Protein AF-A0AAW3D7A4-F1 (afdb_monomer_lite)

Foldseek 3Di:
DPDDPLVLLVVQLVQLVVLVVVPCQQVAALVRLLVCLVVVNCLVVSDPRGDDDSSLVVGDPVSSVVVSVQLNVVSVVCVVVVVVCVVVVVPPGRRNSVVSSVSSVVVSVVVVD

Secondary structure (DSSP, 8-state):
-----HHHHHHHHHHHHHHHHTTGGGSB-HHHHHHHHHTT-THHHHHHHS-S--HHHHS-HHHHHHHHHHHHHHHHHHHHTTHHHHHTT-TT--BHHHHHHHHHHHHHHHTT-

Organism: Francisella tularensis (NCBI:txid263)

Structure (mmCIF, N/CA/C/O backbone):
data_AF-A0AAW3D7A4-F1
#
_entry.id   AF-A0AAW3D7A4-F1
#
loop_
_atom_site.group_PDB
_atom_site.id
_atom_site.type_symbol
_atom_site.label_atom_id
_atom_site.label_alt_id
_atom_site.label_comp_id
_atom_site.label_asym_id
_atom_site.label_entity_id
_atom_site.label_seq_id
_atom_site.pdbx_PDB_ins_code
_atom_site.Cartn_x
_atom_site.Cartn_y
_atom_site.Cartn_z
_atom_site.occupancy
_atom_site.B_iso_or_equiv
_atom_site.auth_seq_id
_atom_site.auth_comp_id
_atom_site.auth_asym_id
_atom_site.auth_atom_id
_atom_site.pdbx_PDB_model_num
ATOM 1 N N . MET A 1 1 ? -10.757 -0.155 21.313 1.00 41.66 1 MET A N 1
ATOM 2 C CA . MET A 1 1 ? -10.374 0.041 19.899 1.00 41.66 1 MET A CA 1
ATOM 3 C C . MET A 1 1 ? -11.349 -0.766 19.060 1.00 41.66 1 MET A C 1
ATOM 5 O O . MET A 1 1 ? -11.632 -1.892 19.450 1.00 41.66 1 MET A O 1
ATOM 9 N N . LYS A 1 2 ? -11.950 -0.194 18.008 1.00 45.38 2 LYS A N 1
ATOM 10 C CA . LYS A 1 2 ? -12.734 -0.998 17.058 1.00 45.38 2 LYS A CA 1
ATOM 11 C C . LYS A 1 2 ? -11.746 -1.908 16.327 1.00 45.38 2 LYS A C 1
ATOM 13 O O . LYS A 1 2 ? -10.797 -1.401 15.741 1.00 45.38 2 LYS A O 1
ATOM 18 N N . ASN A 1 3 ? -11.950 -3.219 16.410 1.00 53.84 3 ASN A N 1
ATOM 19 C CA . ASN A 1 3 ? -11.191 -4.178 15.619 1.00 53.84 3 ASN A CA 1
ATOM 20 C C . ASN A 1 3 ? -11.638 -4.017 14.176 1.00 53.84 3 ASN A C 1
ATOM 22 O O . ASN A 1 3 ? -12.762 -4.388 13.840 1.00 53.84 3 ASN A O 1
ATOM 26 N N . ILE A 1 4 ? -10.777 -3.453 13.340 1.00 60.69 4 ILE A N 1
ATOM 27 C CA . ILE A 1 4 ? -10.986 -3.565 11.906 1.00 60.69 4 ILE A CA 1
ATOM 28 C C . ILE A 1 4 ? -10.844 -5.038 11.564 1.00 60.69 4 ILE A C 1
ATOM 30 O O . ILE A 1 4 ? -9.921 -5.694 12.062 1.00 60.69 4 ILE A O 1
ATOM 34 N N . PRO A 1 5 ? -11.758 -5.596 10.764 1.00 67.19 5 PRO A N 1
ATOM 35 C CA . PRO A 1 5 ? -11.633 -6.976 10.366 1.00 67.19 5 PRO A CA 1
ATOM 36 C C . PRO A 1 5 ? -10.313 -7.144 9.607 1.00 67.19 5 PRO A C 1
ATOM 38 O O . PRO A 1 5 ? -10.169 -6.672 8.481 1.00 67.19 5 PRO A O 1
ATOM 41 N N . ILE A 1 6 ? -9.348 -7.848 10.208 1.00 75.31 6 ILE A N 1
ATOM 42 C CA . ILE A 1 6 ? -8.098 -8.292 9.560 1.00 75.31 6 ILE A CA 1
ATOM 43 C C . ILE A 1 6 ? -8.401 -8.974 8.214 1.00 75.31 6 ILE A C 1
ATOM 45 O O . ILE A 1 6 ? -7.581 -8.962 7.297 1.00 75.31 6 ILE A O 1
ATOM 49 N N . SER A 1 7 ? -9.618 -9.501 8.053 1.00 77.44 7 SER A N 1
ATOM 50 C CA . SER A 1 7 ? -10.149 -9.991 6.788 1.00 77.44 7 SER A CA 1
ATOM 51 C C . SER A 1 7 ? -10.080 -8.971 5.647 1.00 77.44 7 SER A C 1
ATOM 53 O O . SER A 1 7 ? -9.748 -9.377 4.542 1.00 77.44 7 SER A O 1
ATOM 55 N N . TYR A 1 8 ? -10.326 -7.673 5.864 1.00 79.69 8 TYR A N 1
ATOM 56 C CA . TYR A 1 8 ? -10.221 -6.667 4.796 1.00 79.69 8 TYR A CA 1
ATOM 57 C C . TYR A 1 8 ? -8.776 -6.448 4.353 1.00 79.69 8 TYR A C 1
ATOM 59 O O . TYR A 1 8 ? -8.507 -6.440 3.156 1.00 79.69 8 TYR A O 1
ATOM 67 N N . LEU A 1 9 ? -7.838 -6.356 5.301 1.00 84.06 9 LEU A N 1
ATOM 68 C CA . LEU A 1 9 ? -6.406 -6.266 4.998 1.00 84.06 9 LEU A CA 1
ATOM 69 C C . LEU A 1 9 ? -5.910 -7.524 4.275 1.00 84.06 9 LEU A C 1
ATOM 71 O O . LEU A 1 9 ? -5.153 -7.431 3.317 1.00 84.06 9 LEU A O 1
ATOM 75 N N . THR A 1 10 ? -6.385 -8.695 4.699 1.00 84.75 10 THR A N 1
ATOM 76 C CA . THR A 1 10 ? -6.048 -9.991 4.091 1.00 84.75 10 THR A CA 1
ATOM 77 C C . THR A 1 10 ? -6.608 -10.121 2.674 1.00 84.75 10 THR A C 1
ATOM 79 O O . THR A 1 10 ? -5.967 -10.668 1.780 1.00 84.75 10 THR A O 1
ATOM 82 N N . LEU A 1 11 ? -7.822 -9.625 2.439 1.00 83.69 11 LEU A N 1
ATOM 83 C CA . LEU A 1 11 ? -8.412 -9.617 1.105 1.00 83.69 11 LEU A CA 1
ATOM 84 C C . LEU A 1 11 ? -7.708 -8.609 0.190 1.00 83.69 11 LEU A C 1
ATOM 86 O O . LEU A 1 11 ? -7.442 -8.947 -0.962 1.00 83.69 11 LEU A O 1
ATOM 90 N N . LEU A 1 12 ? -7.362 -7.425 0.706 1.00 85.50 12 LEU A N 1
ATOM 91 C CA . LEU A 1 12 ? -6.604 -6.409 -0.023 1.00 85.50 12 LEU A CA 1
ATOM 92 C C . LEU A 1 12 ? -5.193 -6.907 -0.375 1.00 85.50 12 LEU A C 1
ATOM 94 O O . LEU A 1 12 ? -4.755 -6.745 -1.511 1.00 85.50 12 LEU A O 1
ATOM 98 N N . SER A 1 13 ? -4.500 -7.577 0.554 1.00 89.06 13 SER A N 1
ATOM 99 C CA . SER A 1 13 ? -3.185 -8.172 0.284 1.00 89.06 13 SER A CA 1
ATOM 100 C C . SER A 1 13 ? -3.271 -9.258 -0.786 1.00 89.06 13 SER A C 1
ATOM 102 O O . SER A 1 13 ? -2.468 -9.267 -1.717 1.00 89.06 13 SER A O 1
ATOM 104 N N . ARG A 1 14 ? -4.289 -10.129 -0.719 1.00 86.12 14 ARG A N 1
ATOM 105 C CA . ARG A 1 14 ? -4.545 -11.145 -1.749 1.00 86.12 14 ARG A CA 1
ATOM 106 C C . ARG A 1 14 ? -4.799 -10.512 -3.116 1.00 86.12 14 ARG A C 1
ATOM 108 O O . ARG A 1 14 ? -4.294 -11.016 -4.111 1.00 86.12 14 ARG A O 1
ATOM 115 N N . GLN A 1 15 ? -5.571 -9.431 -3.156 1.00 85.62 15 GLN A N 1
ATOM 116 C CA . GLN A 1 15 ? -5.855 -8.672 -4.369 1.00 85.62 15 GLN A CA 1
ATOM 117 C C . GLN A 1 15 ? -4.562 -8.127 -4.986 1.00 85.62 15 GLN A C 1
ATOM 119 O O . GLN A 1 15 ? -4.234 -8.472 -6.119 1.00 85.62 15 GLN A O 1
ATOM 124 N N . ILE A 1 16 ? -3.781 -7.359 -4.230 1.00 88.25 16 ILE A N 1
ATOM 125 C CA . ILE A 1 16 ? -2.522 -6.785 -4.726 1.00 88.25 16 ILE A CA 1
ATOM 126 C C . ILE A 1 16 ? -1.556 -7.887 -5.177 1.00 88.25 16 ILE A C 1
ATOM 128 O O . ILE A 1 16 ? -0.942 -7.778 -6.236 1.00 88.25 16 ILE A O 1
ATOM 132 N N . ASN A 1 17 ? -1.459 -8.979 -4.417 1.00 88.00 17 ASN A N 1
ATOM 133 C CA . ASN A 1 17 ? -0.617 -10.114 -4.777 1.00 88.00 17 ASN A CA 1
ATOM 134 C C . ASN A 1 17 ? -1.082 -10.819 -6.066 1.00 88.00 17 ASN A C 1
ATOM 136 O O . ASN A 1 17 ? -0.241 -11.279 -6.839 1.00 88.00 17 ASN A O 1
ATOM 140 N N . SER A 1 18 ? -2.395 -10.888 -6.318 1.00 86.88 18 SER A N 1
ATOM 141 C CA . SER A 1 18 ? -2.937 -11.388 -7.590 1.00 86.88 18 SER A CA 1
ATOM 142 C C . SER A 1 18 ? -2.480 -10.508 -8.744 1.00 86.88 18 SER A C 1
ATOM 144 O O . SER A 1 18 ? -1.864 -11.020 -9.665 1.00 86.88 18 SER A O 1
ATOM 146 N N . ALA A 1 19 ? -2.658 -9.188 -8.651 1.00 85.69 19 ALA A N 1
ATOM 147 C CA . ALA A 1 19 ? -2.250 -8.279 -9.722 1.00 85.69 19 ALA A CA 1
ATOM 148 C C . ALA A 1 19 ?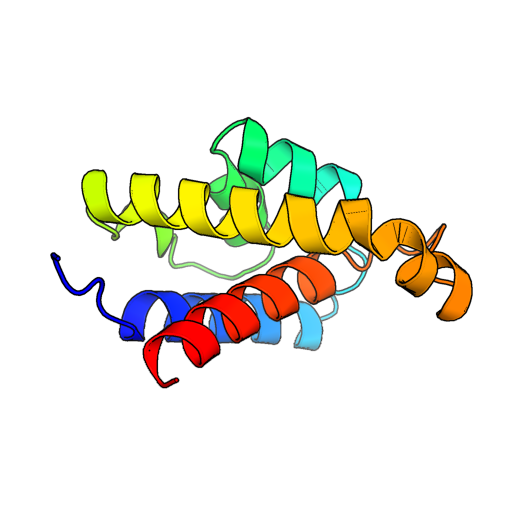 -0.740 -8.333 -10.008 1.00 85.69 19 ALA A C 1
ATOM 150 O O . ALA A 1 19 ? -0.323 -8.358 -11.163 1.00 85.69 19 ALA A O 1
ATOM 151 N N . ILE A 1 20 ? 0.094 -8.433 -8.968 1.00 87.06 20 ILE A N 1
ATOM 152 C CA . ILE A 1 20 ? 1.537 -8.669 -9.138 1.00 87.06 20 ILE A CA 1
ATOM 153 C C . ILE A 1 20 ? 1.784 -9.969 -9.920 1.00 87.06 20 ILE A C 1
ATOM 155 O O . ILE A 1 20 ? 2.582 -9.973 -10.856 1.00 87.06 20 ILE A O 1
ATOM 159 N N . SER A 1 21 ? 1.093 -11.053 -9.554 1.00 86.31 21 SER A N 1
ATOM 160 C CA . SER A 1 21 ? 1.216 -12.365 -10.210 1.00 86.31 21 SER A CA 1
ATOM 161 C C . SER A 1 21 ? 0.710 -12.352 -11.658 1.00 86.31 21 SER A C 1
ATOM 163 O O . SER A 1 21 ? 1.257 -13.063 -12.497 1.00 86.31 21 SER A O 1
ATOM 165 N N . ASP A 1 22 ? -0.279 -11.508 -11.953 1.00 87.31 22 ASP A N 1
ATOM 166 C CA . ASP A 1 22 ? -0.871 -11.316 -13.280 1.00 87.31 22 ASP A CA 1
ATOM 167 C C . ASP A 1 22 ? -0.019 -10.400 -14.189 1.00 87.31 22 ASP A C 1
ATOM 169 O O . ASP A 1 22 ? -0.352 -10.195 -15.356 1.00 87.31 22 ASP A O 1
ATOM 173 N N . GLY A 1 23 ? 1.116 -9.888 -13.691 1.00 85.06 23 GLY A N 1
ATOM 174 C CA . GLY A 1 23 ? 2.104 -9.137 -14.474 1.00 85.06 23 GLY A CA 1
ATOM 175 C C . GLY A 1 23 ? 2.096 -7.622 -14.260 1.00 85.06 23 GLY A C 1
ATOM 176 O O . GLY A 1 23 ? 2.905 -6.924 -14.866 1.00 85.06 23 GLY A O 1
ATOM 177 N N . TYR A 1 24 ? 1.262 -7.102 -13.357 1.00 86.56 24 TYR A N 1
ATOM 178 C CA . TYR A 1 24 ? 1.171 -5.667 -13.049 1.00 86.56 24 TYR A CA 1
ATOM 179 C C . TYR A 1 24 ? 2.237 -5.176 -12.059 1.00 86.56 24 TYR A C 1
ATOM 181 O O . TYR A 1 24 ? 2.165 -4.060 -11.543 1.00 86.56 24 TYR A O 1
ATOM 189 N N . ILE A 1 25 ? 3.250 -6.003 -11.775 1.00 85.00 25 ILE A N 1
ATOM 190 C CA . ILE A 1 25 ? 4.328 -5.678 -10.835 1.00 85.00 25 ILE A CA 1
ATOM 191 C C . ILE A 1 25 ? 5.059 -4.381 -11.192 1.00 85.00 25 ILE A C 1
ATOM 193 O O . ILE A 1 25 ? 5.537 -3.725 -10.278 1.00 85.00 25 ILE A O 1
ATOM 197 N N . GLU A 1 26 ? 5.099 -4.001 -12.474 1.00 86.75 26 GLU A N 1
ATOM 198 C CA . GLU A 1 26 ? 5.722 -2.774 -12.986 1.00 86.75 26 GLU A CA 1
ATOM 199 C C . GLU A 1 26 ? 4.711 -1.650 -13.320 1.00 86.75 26 GLU A C 1
ATOM 201 O O . GLU A 1 26 ? 5.047 -0.709 -14.043 1.00 86.75 26 GLU A O 1
ATOM 206 N N . SER A 1 27 ? 3.465 -1.711 -12.832 1.00 87.12 27 SER A N 1
ATOM 207 C CA . SER A 1 27 ? 2.434 -0.708 -13.171 1.00 87.12 27 SER A CA 1
ATOM 208 C C . SER A 1 27 ? 2.591 0.624 -12.425 1.00 87.12 27 SER A C 1
ATOM 210 O O . SER A 1 27 ? 2.252 1.668 -12.982 1.00 87.12 27 SER A O 1
ATOM 212 N N . TYR A 1 28 ? 3.132 0.623 -11.200 1.00 87.56 28 TYR A N 1
ATOM 213 C CA . TYR A 1 28 ? 3.148 1.800 -10.316 1.00 87.56 28 TYR A CA 1
ATOM 214 C C . TYR A 1 28 ? 4.517 2.033 -9.687 1.00 87.56 28 TYR A C 1
ATOM 216 O O . TYR A 1 28 ? 5.116 1.104 -9.159 1.00 87.56 28 TYR A O 1
ATOM 224 N N . SER A 1 29 ? 5.015 3.268 -9.672 1.00 87.69 29 SER A N 1
ATOM 225 C CA . SER A 1 29 ? 6.214 3.609 -8.899 1.00 87.69 29 SER A CA 1
ATOM 226 C C . SER A 1 29 ? 5.925 3.639 -7.396 1.00 87.69 29 SER A C 1
ATOM 228 O O . SER A 1 29 ? 4.786 3.520 -6.944 1.00 87.69 29 SER A O 1
ATOM 230 N N . PHE A 1 30 ? 6.969 3.803 -6.587 1.00 86.06 30 PHE A N 1
ATOM 231 C CA . PHE A 1 30 ? 6.786 4.010 -5.154 1.00 86.06 30 PHE A CA 1
ATOM 232 C C . PHE A 1 30 ? 6.147 5.376 -4.873 1.00 86.06 30 PHE A C 1
ATOM 234 O O . PHE A 1 30 ? 5.282 5.461 -4.003 1.00 86.06 30 PHE A O 1
ATOM 241 N N . GLU A 1 31 ? 6.510 6.428 -5.624 1.00 87.12 31 GLU A N 1
ATOM 242 C CA . GLU A 1 31 ? 5.843 7.733 -5.521 1.00 87.12 31 GLU A CA 1
ATOM 243 C C . GLU A 1 31 ? 4.354 7.644 -5.845 1.00 87.12 31 GLU A C 1
ATOM 245 O O . GLU A 1 31 ? 3.564 8.299 -5.170 1.00 87.12 31 GLU A O 1
ATOM 250 N N . ASP A 1 32 ? 3.952 6.824 -6.821 1.00 88.81 32 ASP A N 1
ATOM 251 C CA . ASP A 1 32 ? 2.533 6.616 -7.125 1.00 88.81 32 ASP A CA 1
ATOM 252 C C . ASP A 1 32 ? 1.776 6.083 -5.898 1.00 88.81 32 ASP A C 1
ATOM 254 O O . ASP A 1 32 ? 0.698 6.583 -5.571 1.00 88.81 32 ASP A O 1
ATOM 258 N N . ILE A 1 33 ? 2.367 5.129 -5.166 1.00 89.44 33 ILE A N 1
ATOM 259 C CA . ILE A 1 33 ? 1.786 4.595 -3.925 1.00 89.44 33 ILE A CA 1
ATOM 260 C C . ILE A 1 33 ? 1.728 5.659 -2.830 1.00 89.44 33 ILE A C 1
ATOM 262 O O . ILE A 1 33 ? 0.682 5.817 -2.201 1.00 89.44 33 ILE A O 1
ATOM 266 N N . TYR A 1 34 ? 2.814 6.404 -2.602 1.00 88.19 34 TYR A N 1
ATOM 267 C CA . TYR A 1 34 ? 2.837 7.460 -1.582 1.00 88.19 34 TYR A CA 1
ATOM 268 C C . TYR A 1 34 ? 1.799 8.536 -1.860 1.00 88.19 34 TYR A C 1
ATOM 270 O O . TYR A 1 34 ? 0.975 8.840 -0.999 1.00 88.19 34 TYR A O 1
ATOM 278 N N . ASN A 1 35 ? 1.764 9.029 -3.096 1.00 90.25 35 ASN A N 1
ATOM 279 C CA . ASN A 1 35 ? 0.775 10.001 -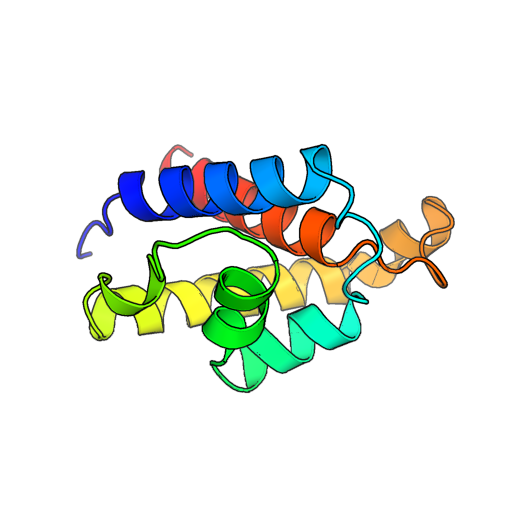3.531 1.00 90.25 35 ASN A CA 1
ATOM 280 C C . ASN A 1 35 ? -0.645 9.456 -3.370 1.00 90.25 35 ASN A C 1
ATOM 282 O O . ASN A 1 35 ? -1.555 10.218 -3.037 1.00 90.25 35 ASN A O 1
ATOM 286 N N . ALA A 1 36 ? -0.863 8.161 -3.599 1.00 90.50 36 ALA A N 1
ATOM 287 C CA . ALA A 1 36 ? -2.185 7.580 -3.450 1.00 90.50 36 ALA A CA 1
ATOM 288 C C . ALA A 1 36 ? -2.644 7.438 -1.998 1.00 90.50 36 ALA A C 1
ATOM 290 O O . ALA A 1 36 ? -3.827 7.635 -1.704 1.00 90.50 36 ALA A O 1
ATOM 291 N N . ILE A 1 37 ? -1.716 7.149 -1.086 1.00 91.31 37 ILE A N 1
ATOM 292 C CA . ILE A 1 37 ? -1.969 7.143 0.357 1.00 91.31 37 ILE A CA 1
ATOM 293 C C . ILE A 1 37 ? -2.284 8.567 0.834 1.00 91.31 37 ILE A C 1
ATOM 295 O O . ILE A 1 37 ? -3.339 8.786 1.432 1.00 91.31 37 ILE A O 1
ATOM 299 N N . ASP A 1 38 ? -1.432 9.540 0.502 1.00 90.12 38 ASP A N 1
ATOM 300 C CA . ASP A 1 38 ? -1.565 10.933 0.951 1.00 90.12 38 ASP A CA 1
ATOM 301 C C . ASP A 1 38 ? -2.863 11.581 0.455 1.00 90.12 38 ASP A C 1
ATOM 303 O O . ASP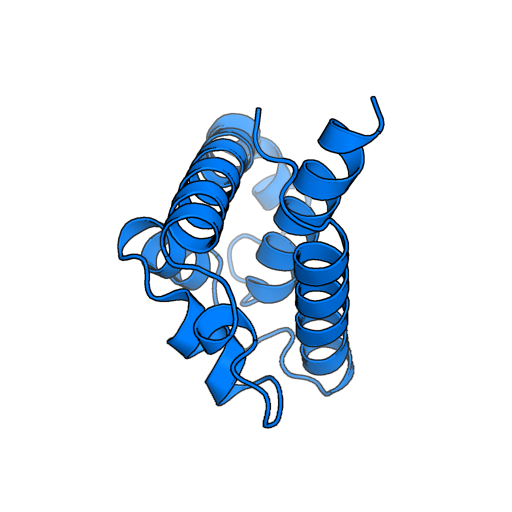 A 1 38 ? -3.561 12.274 1.199 1.00 90.12 38 ASP A O 1
ATOM 307 N N . ASN A 1 39 ? -3.236 11.305 -0.798 1.00 91.88 39 ASN A N 1
ATOM 308 C CA . ASN A 1 39 ? -4.459 11.828 -1.405 1.00 91.88 39 ASN A CA 1
ATOM 309 C C . ASN A 1 39 ? -5.701 10.966 -1.134 1.00 91.88 39 ASN A C 1
ATOM 311 O O . ASN A 1 39 ? -6.760 11.236 -1.705 1.00 91.88 39 ASN A O 1
ATOM 315 N N . LYS A 1 40 ? -5.584 9.924 -0.303 1.00 90.12 40 LYS A N 1
ATOM 316 C CA . LYS A 1 40 ? -6.664 8.983 0.024 1.00 90.12 40 LYS A CA 1
ATOM 317 C C . LYS A 1 40 ? -7.371 8.403 -1.207 1.00 90.12 40 LYS A C 1
ATOM 319 O O . LYS A 1 40 ? -8.599 8.321 -1.249 1.00 90.12 40 LYS A O 1
ATOM 324 N N . ASN A 1 41 ? -6.602 8.024 -2.227 1.00 87.88 41 ASN A N 1
ATOM 325 C CA . ASN A 1 41 ? -7.122 7.600 -3.528 1.00 87.88 41 ASN A CA 1
ATOM 326 C C . ASN A 1 41 ? -6.615 6.221 -3.993 1.00 87.88 41 ASN A C 1
ATOM 328 O O . ASN A 1 41 ? -6.684 5.927 -5.187 1.00 87.88 41 ASN A O 1
ATOM 332 N N . LEU A 1 42 ? -6.179 5.358 -3.064 1.00 86.00 42 LEU A N 1
ATOM 333 C CA . LEU A 1 42 ? -5.709 3.990 -3.345 1.00 86.00 42 LEU A CA 1
ATOM 334 C C . LEU A 1 42 ? -6.687 3.162 -4.177 1.00 86.00 42 LEU A C 1
ATOM 336 O O . LEU A 1 42 ? -6.263 2.255 -4.883 1.00 86.00 42 LEU A O 1
ATOM 340 N N . GLU A 1 43 ? -7.978 3.490 -4.143 1.00 81.25 43 GLU A N 1
ATOM 341 C CA . GLU A 1 43 ? -8.975 2.882 -5.021 1.00 81.25 43 GLU A CA 1
ATOM 342 C C . GLU A 1 43 ? -8.551 2.933 -6.489 1.00 81.25 43 GLU A C 1
ATOM 344 O O . GLU A 1 43 ? -8.631 1.912 -7.148 1.00 81.25 43 GLU A O 1
ATOM 349 N N . LYS A 1 44 ? -7.957 4.033 -6.971 1.00 78.56 44 LYS A N 1
ATOM 350 C CA . LYS A 1 44 ? -7.464 4.141 -8.356 1.00 78.56 44 LYS A CA 1
ATOM 351 C C . LYS A 1 44 ? -6.369 3.132 -8.703 1.00 78.56 44 LYS A C 1
ATOM 353 O O . LYS A 1 44 ? -6.216 2.790 -9.870 1.00 78.56 44 LYS A O 1
ATOM 358 N N . ILE A 1 45 ? -5.594 2.707 -7.710 1.00 81.62 45 ILE A N 1
ATOM 359 C CA . ILE A 1 45 ? -4.523 1.719 -7.865 1.00 81.62 45 ILE A CA 1
ATOM 360 C C . ILE A 1 45 ? -5.111 0.311 -7.816 1.00 81.62 45 ILE A C 1
ATOM 362 O O . ILE A 1 45 ? -4.774 -0.546 -8.626 1.00 81.62 45 ILE A O 1
ATOM 366 N N . VAL A 1 46 ? -6.034 0.085 -6.880 1.00 74.69 46 VAL A N 1
ATOM 367 C CA . VAL A 1 46 ? -6.633 -1.229 -6.647 1.00 74.69 46 VAL A CA 1
ATOM 368 C C . VAL A 1 46 ? -7.668 -1.579 -7.724 1.00 74.69 46 VAL A C 1
ATOM 370 O O . VAL A 1 46 ? -7.751 -2.730 -8.108 1.00 74.69 46 VAL A O 1
ATOM 373 N N . THR A 1 47 ? -8.437 -0.636 -8.270 1.00 69.81 47 THR A N 1
ATOM 374 C CA . THR A 1 47 ? -9.495 -0.956 -9.249 1.00 69.81 47 THR A CA 1
ATOM 375 C C . THR A 1 47 ? -9.007 -1.074 -10.687 1.00 69.81 47 THR A C 1
ATOM 377 O O . THR A 1 47 ? -9.646 -1.765 -11.473 1.00 69.81 47 THR A O 1
ATOM 380 N N . ASN A 1 48 ? -7.924 -0.385 -11.059 1.00 62.59 48 ASN A N 1
ATOM 381 C CA . ASN A 1 48 ? -7.461 -0.364 -12.452 1.00 62.59 48 ASN A CA 1
ATOM 382 C C . ASN A 1 48 ? -6.697 -1.637 -12.845 1.00 62.59 48 ASN A C 1
ATOM 384 O O . ASN A 1 48 ? -6.795 -2.066 -13.989 1.00 62.59 48 ASN A O 1
ATOM 388 N N . GLU A 1 49 ? -6.004 -2.268 -11.894 1.00 57.94 49 GLU A N 1
ATOM 389 C CA . GLU A 1 49 ? -5.120 -3.411 -12.170 1.00 57.94 49 GLU A CA 1
ATOM 390 C C . GLU A 1 49 ? -5.519 -4.683 -11.397 1.00 57.94 49 GLU A C 1
ATOM 392 O O . GLU A 1 49 ? -4.955 -5.751 -11.622 1.00 57.94 49 GLU A O 1
ATOM 397 N N . VAL A 1 50 ? -6.487 -4.595 -10.473 1.00 57.25 50 VAL A N 1
ATOM 398 C CA . VAL A 1 50 ? -6.922 -5.708 -9.621 1.00 57.25 50 VAL A CA 1
ATOM 399 C C . VAL A 1 50 ? -8.426 -5.927 -9.792 1.00 57.25 50 VAL A C 1
ATOM 401 O O . VAL A 1 50 ? -9.247 -5.165 -9.292 1.00 57.25 50 VAL A O 1
ATOM 404 N N . ALA A 1 51 ? -8.797 -6.952 -10.554 1.00 47.56 51 ALA A N 1
ATOM 405 C CA . ALA A 1 51 ? -10.152 -7.159 -11.063 1.00 47.56 51 ALA A CA 1
ATOM 406 C C . ALA A 1 51 ? -11.313 -7.018 -10.035 1.00 47.56 51 ALA A C 1
ATOM 408 O O . ALA A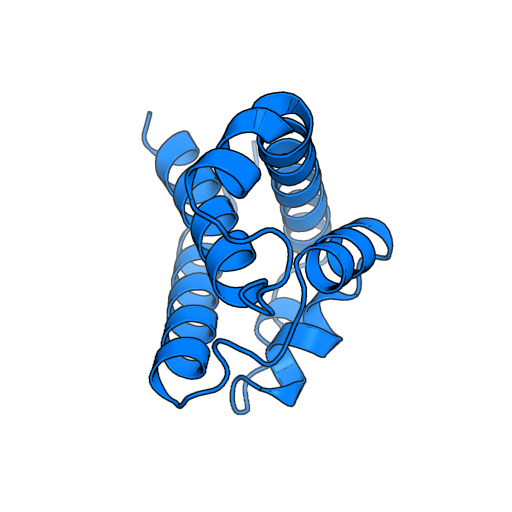 1 51 ? -11.313 -7.607 -8.950 1.00 47.56 51 ALA A O 1
ATOM 409 N N . ASP A 1 52 ? -12.338 -6.275 -10.477 1.00 47.91 52 ASP A N 1
ATOM 410 C CA . ASP A 1 52 ? -13.796 -6.345 -10.239 1.00 47.91 52 ASP A CA 1
ATOM 411 C C . ASP A 1 52 ? -14.424 -6.249 -8.840 1.00 47.91 52 ASP A C 1
ATOM 413 O O . ASP A 1 52 ? -15.647 -6.140 -8.738 1.00 47.91 52 ASP A O 1
ATOM 417 N N . PHE A 1 53 ? -13.660 -6.180 -7.756 1.00 51.50 53 PHE A N 1
ATOM 418 C CA . PHE A 1 53 ? -14.225 -5.791 -6.461 1.00 51.50 53 PHE A CA 1
ATOM 419 C C . PHE A 1 53 ? -13.413 -4.654 -5.873 1.00 51.50 53 PHE A C 1
ATOM 421 O O . PHE A 1 53 ? -12.332 -4.875 -5.325 1.00 51.50 53 PHE A O 1
ATOM 428 N N . GLY A 1 54 ? -13.968 -3.441 -5.946 1.00 61.91 54 GLY A N 1
ATOM 429 C CA . GLY A 1 54 ? -13.494 -2.280 -5.202 1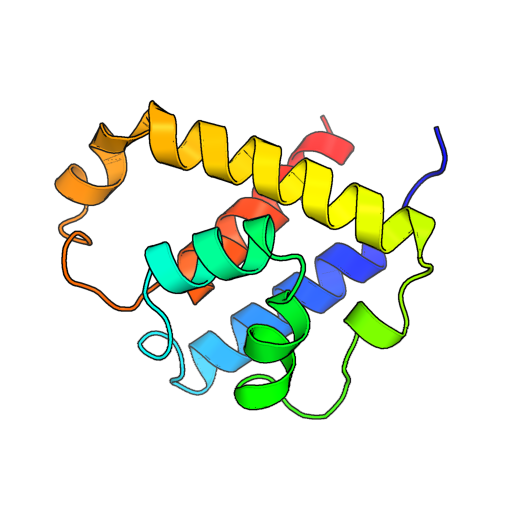.00 61.91 54 GLY A CA 1
ATOM 430 C C . GLY A 1 54 ? -13.654 -2.538 -3.711 1.00 61.91 54 GLY A C 1
ATOM 431 O O . GLY A 1 54 ? -14.569 -2.015 -3.085 1.00 61.91 54 GLY A O 1
ATOM 432 N N . ILE A 1 55 ? -12.800 -3.379 -3.130 1.00 70.75 55 ILE A N 1
ATOM 433 C CA . ILE A 1 55 ? -12.926 -3.788 -1.734 1.00 70.75 55 ILE A CA 1
ATOM 434 C C . ILE A 1 55 ? -12.899 -2.568 -0.820 1.00 70.75 55 ILE A C 1
ATOM 436 O O . ILE A 1 55 ? -13.642 -2.516 0.152 1.00 70.75 55 ILE A O 1
ATOM 440 N N . LEU A 1 56 ? -12.145 -1.534 -1.205 1.00 72.69 56 LEU A N 1
ATOM 441 C CA . LEU A 1 56 ? -12.099 -0.258 -0.504 1.00 72.69 56 LEU A CA 1
ATOM 442 C C . LEU A 1 56 ? -13.467 0.438 -0.451 1.00 72.69 56 LEU A C 1
ATOM 444 O O . LEU A 1 56 ? -13.795 1.023 0.574 1.00 72.69 56 LEU A O 1
ATOM 448 N N . SER A 1 57 ? -14.296 0.304 -1.492 1.00 73.00 57 SER A N 1
ATOM 449 C CA . SER A 1 57 ? -15.673 0.823 -1.508 1.00 73.00 57 SER A CA 1
ATOM 450 C C . SER A 1 57 ? -16.621 0.064 -0.565 1.00 73.00 57 SER A C 1
ATOM 452 O O . SER A 1 57 ? -17.666 0.590 -0.185 1.00 73.00 57 SER A O 1
ATOM 454 N N . THR A 1 58 ? -16.258 -1.160 -0.157 1.00 76.12 58 THR A N 1
ATOM 455 C CA . THR A 1 58 ? -17.048 -1.995 0.770 1.00 76.12 58 THR A CA 1
ATOM 456 C C . THR A 1 58 ? -16.665 -1.810 2.241 1.00 76.12 58 THR A C 1
ATOM 458 O O . THR A 1 58 ? -17.395 -2.257 3.125 1.00 76.12 58 THR A O 1
ATOM 461 N N . ILE A 1 59 ? -15.539 -1.144 2.511 1.00 79.75 59 ILE A N 1
ATOM 462 C CA . ILE A 1 59 ? -15.045 -0.864 3.863 1.00 79.75 59 ILE A CA 1
ATOM 463 C C . ILE A 1 59 ? -15.813 0.330 4.447 1.00 79.75 59 ILE A C 1
ATOM 465 O O . ILE A 1 59 ? -16.095 1.306 3.746 1.00 79.75 59 ILE A O 1
ATOM 469 N N . GLN A 1 60 ? -16.155 0.290 5.740 1.00 83.00 60 GLN A N 1
ATOM 470 C CA . GLN A 1 60 ? -16.824 1.429 6.375 1.00 83.00 60 GLN A CA 1
ATOM 471 C C . GLN A 1 60 ? -15.896 2.649 6.412 1.00 83.00 60 GLN A C 1
ATOM 473 O O . GLN A 1 60 ? -14.679 2.532 6.527 1.00 83.00 60 GLN A O 1
ATOM 478 N N . LYS A 1 61 ? -16.466 3.856 6.339 1.00 84.00 61 LYS A N 1
ATOM 479 C CA . LYS A 1 61 ? -15.686 5.098 6.213 1.00 84.00 61 LYS A CA 1
ATOM 480 C C . LYS A 1 61 ? -14.639 5.284 7.322 1.00 84.00 61 LYS A C 1
ATOM 482 O O . LYS A 1 61 ? -13.543 5.756 7.040 1.00 84.00 61 LYS A O 1
ATOM 487 N N . ASP A 1 62 ? -14.973 4.956 8.567 1.00 83.94 62 ASP A N 1
ATOM 488 C CA . ASP A 1 62 ? -14.052 5.046 9.707 1.00 83.94 62 ASP A CA 1
ATOM 489 C C . ASP A 1 62 ? -12.934 3.995 9.646 1.00 83.94 62 ASP A C 1
ATOM 491 O O . ASP A 1 62 ? -11.793 4.292 9.993 1.00 83.94 62 ASP A O 1
ATOM 495 N N . GLU A 1 63 ? -13.237 2.797 9.150 1.00 83.38 63 GLU A N 1
ATOM 496 C CA . GLU A 1 63 ? -12.259 1.725 8.929 1.00 83.38 63 GLU A CA 1
ATOM 497 C C . GLU A 1 63 ? -11.297 2.064 7.778 1.00 83.38 63 GLU A C 1
ATOM 499 O O . GLU A 1 63 ? -10.091 1.835 7.881 1.00 83.38 63 GLU A O 1
ATOM 504 N N . LEU A 1 64 ? -11.811 2.667 6.702 1.00 85.62 64 LEU A N 1
ATOM 505 C CA . LEU A 1 64 ? -11.013 3.129 5.567 1.00 85.62 64 LEU A CA 1
ATOM 506 C C . LEU A 1 64 ? -10.096 4.293 5.964 1.00 85.62 64 LEU A C 1
ATOM 508 O O . LEU A 1 64 ? -8.927 4.320 5.587 1.00 85.62 64 LEU A O 1
ATOM 512 N N . GLU A 1 65 ? -10.601 5.243 6.753 1.00 88.06 65 GLU A N 1
ATOM 513 C CA . GLU A 1 65 ? -9.794 6.344 7.289 1.00 88.06 65 GLU A CA 1
ATOM 514 C C . GLU A 1 65 ? -8.643 5.822 8.153 1.00 88.06 65 GLU A C 1
ATOM 516 O O . GLU A 1 65 ? -7.503 6.262 8.004 1.00 88.06 65 GLU A O 1
ATOM 521 N N . TRP A 1 66 ? -8.921 4.851 9.023 1.00 87.44 66 TRP A N 1
ATOM 522 C CA . TRP A 1 66 ? -7.880 4.202 9.809 1.00 87.44 66 TRP A CA 1
ATOM 523 C C . TRP A 1 66 ? -6.857 3.484 8.923 1.00 87.44 66 TRP A C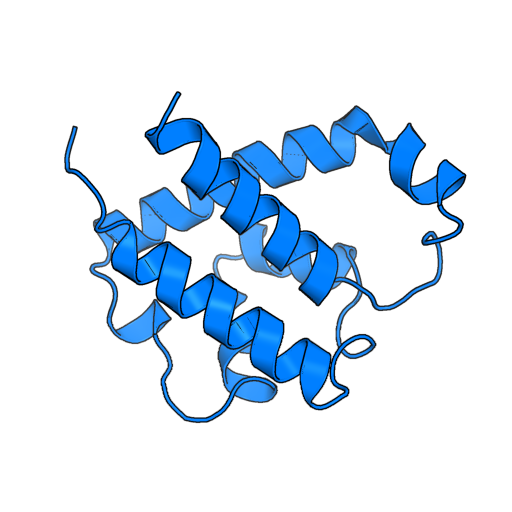 1
ATOM 525 O O . TRP A 1 66 ? -5.661 3.591 9.187 1.00 87.44 66 TRP A O 1
ATOM 535 N N . LEU A 1 67 ? -7.292 2.801 7.856 1.00 87.62 67 LEU A N 1
ATOM 536 C CA . LEU A 1 67 ? -6.384 2.114 6.932 1.00 87.62 67 LEU A CA 1
ATOM 537 C C . LEU A 1 67 ? -5.393 3.107 6.326 1.00 87.62 67 LEU A C 1
ATOM 539 O O . LEU A 1 67 ? -4.190 2.858 6.342 1.00 87.62 67 LEU A O 1
ATOM 543 N N . TYR A 1 68 ? -5.883 4.256 5.857 1.00 90.38 68 TYR A N 1
ATOM 544 C CA . TYR A 1 68 ? -5.019 5.320 5.352 1.00 90.38 68 TYR A CA 1
ATOM 545 C C . TYR A 1 68 ? -4.046 5.837 6.413 1.00 90.38 68 TYR A C 1
ATOM 547 O O . TYR A 1 68 ? -2.885 6.074 6.095 1.00 90.38 68 TYR A O 1
ATOM 555 N N . GLN A 1 69 ? -4.470 5.969 7.672 1.00 90.56 69 GLN A N 1
ATOM 556 C CA . GLN A 1 69 ? -3.574 6.378 8.760 1.00 90.56 69 GLN A CA 1
ATOM 557 C C . GLN A 1 69 ? -2.465 5.350 9.019 1.00 90.56 69 GLN A C 1
ATOM 559 O O . GLN A 1 69 ? -1.312 5.735 9.206 1.00 90.56 69 GLN A O 1
ATOM 564 N N . GLN A 1 70 ? -2.790 4.054 9.004 1.00 90.06 70 GLN A N 1
ATOM 565 C CA . GLN A 1 70 ? -1.792 2.994 9.166 1.00 90.06 70 GLN A CA 1
ATOM 566 C C . GLN A 1 70 ? -0.831 2.936 7.979 1.00 90.06 70 GLN A C 1
ATOM 568 O O . GLN A 1 70 ? 0.380 2.870 8.168 1.00 90.06 70 GLN A O 1
ATOM 573 N N . LEU A 1 71 ? -1.351 3.029 6.755 1.00 90.62 71 LEU A N 1
ATOM 574 C CA . LEU A 1 71 ? -0.526 3.051 5.550 1.00 90.62 71 LEU A CA 1
ATOM 575 C C . LEU A 1 71 ? 0.379 4.283 5.505 1.00 90.62 71 LEU A C 1
ATOM 577 O O . LEU A 1 71 ? 1.538 4.153 5.138 1.00 90.62 71 LEU A O 1
ATOM 581 N N . ALA A 1 72 ? -0.097 5.455 5.932 1.00 90.19 72 ALA A N 1
ATOM 582 C CA . ALA A 1 72 ? 0.735 6.652 6.046 1.00 90.19 72 ALA A CA 1
ATOM 583 C C . ALA A 1 72 ? 1.844 6.484 7.101 1.00 90.19 72 ALA A C 1
ATOM 585 O O . ALA A 1 72 ? 2.978 6.924 6.902 1.00 90.19 72 ALA A O 1
ATOM 586 N N . TYR A 1 73 ? 1.537 5.819 8.217 1.00 90.25 73 TYR A N 1
ATOM 587 C CA . TYR A 1 73 ? 2.519 5.504 9.251 1.00 90.25 73 TYR A CA 1
ATOM 588 C C . TYR A 1 73 ? 3.608 4.546 8.744 1.00 90.25 73 TYR A C 1
ATOM 590 O O . TYR A 1 73 ? 4.796 4.833 8.907 1.00 90.25 73 TYR A O 1
ATOM 598 N N . GLU A 1 74 ? 3.226 3.458 8.072 1.00 87.81 74 GLU A N 1
ATOM 599 C CA . GLU A 1 74 ? 4.183 2.535 7.455 1.00 87.81 74 GLU A CA 1
ATOM 600 C C . GLU A 1 74 ? 4.957 3.207 6.313 1.00 87.81 74 GLU A C 1
ATOM 602 O O . GLU A 1 74 ? 6.181 3.113 6.263 1.00 87.81 74 GLU A O 1
ATOM 607 N N . ALA A 1 75 ? 4.298 3.989 5.453 1.00 85.12 75 ALA A N 1
ATOM 608 C CA . ALA A 1 75 ? 4.947 4.778 4.406 1.00 85.12 75 ALA A CA 1
ATOM 609 C C . ALA A 1 75 ? 6.059 5.670 4.951 1.00 85.12 75 ALA A C 1
ATOM 611 O O . ALA A 1 75 ? 7.153 5.701 4.384 1.00 85.12 75 ALA A O 1
ATOM 612 N N . LYS A 1 76 ? 5.815 6.327 6.089 1.00 83.38 76 LYS A N 1
ATOM 613 C CA . LYS A 1 76 ? 6.837 7.110 6.774 1.00 83.38 76 LYS A CA 1
ATOM 614 C C . LYS A 1 76 ? 8.006 6.240 7.235 1.00 83.38 76 LYS A C 1
ATOM 616 O O . LYS A 1 76 ? 9.141 6.602 6.958 1.00 83.38 76 LYS A O 1
ATOM 621 N N . LYS A 1 77 ? 7.767 5.080 7.858 1.00 81.06 77 LYS A N 1
ATOM 622 C CA . LYS A 1 77 ? 8.851 4.157 8.248 1.00 81.06 77 LYS A CA 1
ATOM 623 C C . LYS A 1 77 ? 9.675 3.691 7.050 1.00 81.06 77 LYS A C 1
ATOM 625 O O . LYS A 1 77 ? 10.895 3.770 7.100 1.00 81.06 77 LYS A O 1
ATOM 630 N N . PHE A 1 78 ? 9.027 3.258 5.970 1.00 73.62 78 PHE A N 1
ATOM 631 C CA . PHE A 1 78 ? 9.695 2.810 4.743 1.00 73.62 78 PHE A CA 1
ATOM 632 C C . PHE A 1 78 ? 10.404 3.951 3.993 1.00 73.62 78 PHE A C 1
ATOM 634 O O . PHE A 1 78 ? 11.321 3.702 3.208 1.00 73.62 78 PHE A O 1
ATOM 641 N N . SER A 1 79 ? 9.969 5.201 4.175 1.00 69.12 79 SER A N 1
ATOM 642 C CA . SER A 1 79 ? 10.629 6.396 3.635 1.00 69.12 79 SER A CA 1
ATOM 643 C C . SER A 1 79 ? 11.828 6.820 4.479 1.00 69.12 79 SER A C 1
ATOM 645 O O . SER A 1 79 ? 12.908 7.045 3.939 1.00 69.12 79 SER A O 1
ATOM 647 N N . ASP A 1 80 ? 11.665 6.869 5.800 1.00 62.41 80 ASP A N 1
ATOM 648 C CA . ASP A 1 80 ? 12.724 7.202 6.756 1.00 62.41 80 ASP A CA 1
ATOM 649 C C . ASP A 1 80 ? 13.812 6.107 6.774 1.00 62.41 80 ASP A C 1
ATOM 651 O O . ASP A 1 80 ? 14.998 6.399 6.927 1.00 62.41 80 ASP A O 1
ATOM 655 N N . ALA A 1 81 ? 13.439 4.850 6.502 1.00 59.00 81 ALA A N 1
ATOM 656 C CA . ALA A 1 81 ? 14.347 3.730 6.248 1.00 59.00 81 ALA A CA 1
ATOM 657 C C . ALA A 1 81 ? 14.980 3.751 4.841 1.00 59.00 81 ALA A C 1
ATOM 659 O O . ALA A 1 81 ? 15.519 2.730 4.409 1.00 59.00 81 ALA A O 1
ATOM 660 N N . GLY A 1 82 ? 14.958 4.897 4.138 1.00 51.72 82 GLY A N 1
ATOM 661 C CA . GLY A 1 82 ? 15.356 5.141 2.738 1.00 51.72 82 GLY A CA 1
ATOM 662 C C . GLY A 1 82 ? 16.732 4.635 2.268 1.00 51.72 82 GLY A C 1
ATOM 663 O O . GLY A 1 82 ? 17.100 4.830 1.117 1.00 51.72 82 GLY A O 1
ATOM 664 N N . ASN A 1 83 ? 17.471 3.921 3.112 1.00 55.06 83 ASN A N 1
ATOM 665 C CA . ASN A 1 83 ? 18.635 3.119 2.761 1.00 55.06 83 ASN A CA 1
ATOM 666 C C . ASN A 1 83 ? 18.311 1.733 2.174 1.00 55.06 83 ASN A C 1
ATOM 668 O O . ASN A 1 83 ? 19.212 1.114 1.620 1.00 55.06 83 ASN A O 1
ATOM 672 N N . GLU A 1 84 ? 17.101 1.188 2.308 1.00 54.31 84 GLU A N 1
ATOM 673 C CA . GLU A 1 84 ? 16.817 -0.183 1.834 1.00 54.31 84 GLU A CA 1
ATOM 674 C C . GLU A 1 84 ? 16.531 -0.273 0.328 1.00 54.31 84 GLU A C 1
ATOM 676 O O . GLU A 1 84 ? 16.921 -1.249 -0.305 1.00 54.31 84 GLU A O 1
ATOM 681 N N . ARG A 1 85 ? 15.950 0.769 -0.278 1.00 62.03 85 ARG A N 1
ATOM 682 C CA . ARG A 1 85 ? 15.639 0.810 -1.725 1.00 62.03 85 ARG A CA 1
ATOM 683 C C . ARG A 1 85 ? 16.894 0.855 -2.584 1.00 62.03 85 ARG A C 1
ATOM 685 O O . ARG A 1 85 ? 17.045 0.031 -3.485 1.00 62.03 85 ARG A O 1
ATOM 692 N N . ALA A 1 86 ? 17.823 1.723 -2.184 1.00 60.47 86 ALA A N 1
ATOM 693 C CA . ALA A 1 86 ? 19.134 1.847 -2.803 1.00 60.47 86 ALA A CA 1
ATOM 694 C C . ALA A 1 86 ? 19.956 0.560 -2.650 1.00 60.47 86 ALA A C 1
ATOM 696 O O . ALA A 1 86 ? 20.646 0.141 -3.574 1.00 60.47 86 ALA A O 1
ATOM 697 N N . LYS A 1 87 ? 19.846 -0.130 -1.503 1.00 55.94 87 LYS A N 1
ATOM 698 C CA . LYS A 1 87 ? 20.506 -1.433 -1.284 1.00 55.94 87 LYS A CA 1
ATOM 699 C C . LYS A 1 87 ? 19.951 -2.549 -2.170 1.00 55.94 87 LYS A C 1
ATOM 701 O O . LYS A 1 87 ? 20.671 -3.507 -2.435 1.00 55.94 87 LYS A O 1
ATOM 706 N N . LEU A 1 88 ? 18.691 -2.448 -2.585 1.00 58.94 88 LEU A N 1
ATOM 707 C CA . LEU A 1 88 ? 18.005 -3.443 -3.411 1.00 58.94 88 LEU A CA 1
ATOM 708 C C . LEU A 1 88 ? 17.979 -3.071 -4.905 1.00 58.94 88 LEU A C 1
ATOM 710 O O . LEU A 1 88 ? 17.372 -3.799 -5.691 1.00 58.94 88 LEU A O 1
ATOM 714 N N . ASP A 1 89 ? 18.629 -1.968 -5.300 1.00 62.50 89 ASP A N 1
ATOM 715 C CA . ASP A 1 89 ? 18.637 -1.454 -6.678 1.00 62.50 89 ASP A CA 1
ATOM 716 C C . ASP A 1 89 ? 17.207 -1.317 -7.246 1.00 62.50 89 ASP A C 1
ATOM 718 O O . ASP A 1 89 ? 16.871 -1.773 -8.348 1.00 62.50 89 ASP A O 1
ATOM 722 N N . LEU A 1 90 ? 16.312 -0.764 -6.419 1.00 65.50 90 LEU A N 1
ATOM 723 C CA . LEU A 1 90 ? 14.902 -0.533 -6.757 1.00 65.50 90 LEU A CA 1
ATOM 724 C C . LEU A 1 90 ? 14.620 0.923 -7.147 1.00 65.50 90 LEU A C 1
ATOM 726 O O . LEU A 1 90 ? 13.485 1.248 -7.482 1.00 65.50 90 LEU A O 1
ATOM 730 N N . ASP A 1 91 ? 15.642 1.779 -7.157 1.00 58.41 91 ASP A N 1
ATOM 731 C CA . ASP A 1 91 ? 15.531 3.239 -7.287 1.00 58.41 91 ASP A CA 1
ATOM 732 C C . ASP A 1 91 ? 14.898 3.710 -8.612 1.00 58.41 91 ASP A C 1
ATOM 734 O O . ASP A 1 91 ? 14.439 4.842 -8.704 1.00 58.41 91 ASP A O 1
ATOM 738 N N . ASN A 1 92 ? 14.821 2.833 -9.622 1.00 54.91 92 ASN A N 1
ATOM 739 C CA . ASN A 1 92 ? 14.201 3.096 -10.929 1.00 54.91 92 ASN A CA 1
ATOM 740 C C . ASN A 1 92 ? 13.096 2.091 -11.309 1.00 54.91 92 ASN A C 1
ATOM 742 O O . ASN A 1 92 ? 12.681 2.045 -12.469 1.00 54.91 92 ASN A O 1
ATOM 746 N N . LYS A 1 93 ? 12.641 1.239 -10.379 1.00 65.38 93 LYS A N 1
ATOM 747 C CA . LYS A 1 93 ? 11.723 0.135 -10.699 1.00 65.38 93 LYS A CA 1
ATOM 748 C C . LYS A 1 93 ? 10.299 0.458 -10.268 1.00 65.38 93 LYS A C 1
ATOM 750 O O . LYS A 1 93 ? 10.048 0.866 -9.137 1.00 65.38 93 LYS A O 1
ATOM 755 N N . LYS A 1 94 ? 9.341 0.226 -11.167 1.00 83.06 94 LYS A N 1
ATOM 756 C CA . LYS A 1 94 ? 7.906 0.457 -10.948 1.00 83.06 94 LYS A CA 1
ATOM 757 C C . LYS A 1 94 ? 7.260 -0.603 -10.040 1.00 83.06 94 LYS A C 1
ATOM 759 O O . LYS A 1 94 ? 6.210 -1.123 -10.364 1.00 83.06 94 LYS A O 1
ATOM 764 N N . HIS A 1 95 ? 7.884 -0.942 -8.912 1.00 85.50 95 HIS A N 1
ATOM 765 C CA . HIS A 1 95 ? 7.466 -2.041 -8.027 1.00 85.50 95 HIS A CA 1
ATOM 766 C C . HIS A 1 95 ? 6.555 -1.584 -6.872 1.00 85.50 95 HIS A C 1
ATOM 768 O O . HIS A 1 95 ? 6.539 -2.182 -5.794 1.00 85.50 95 HIS A O 1
ATOM 774 N N . GLY A 1 96 ? 5.817 -0.489 -7.050 1.00 87.56 96 GLY A N 1
ATOM 775 C CA . GLY A 1 96 ? 4.977 0.128 -6.023 1.00 87.56 96 GLY A CA 1
ATOM 776 C C . GLY A 1 96 ? 3.961 -0.837 -5.422 1.00 87.56 96 GLY A C 1
ATOM 777 O O . GLY A 1 96 ? 3.754 -0.845 -4.211 1.00 87.56 96 GLY A O 1
ATOM 778 N N . LEU A 1 97 ? 3.396 -1.744 -6.219 1.00 88.75 97 LEU A N 1
ATOM 779 C CA . LEU A 1 97 ? 2.488 -2.762 -5.687 1.00 88.75 97 LEU A CA 1
ATOM 780 C C . LEU A 1 97 ? 3.165 -3.678 -4.655 1.00 88.75 97 LEU A C 1
ATOM 782 O O . LEU A 1 97 ? 2.540 -4.033 -3.658 1.00 88.75 97 LEU A O 1
ATOM 786 N N . SER A 1 98 ? 4.445 -4.019 -4.837 1.00 87.44 98 SER A N 1
ATOM 787 C CA . SER A 1 98 ? 5.204 -4.808 -3.857 1.00 87.44 98 SER A CA 1
ATOM 788 C C . SER A 1 98 ? 5.417 -4.041 -2.552 1.00 87.44 98 SER A C 1
ATOM 790 O O . SER A 1 98 ? 5.310 -4.621 -1.474 1.00 87.44 98 SER A O 1
ATOM 792 N N . LEU A 1 99 ? 5.667 -2.733 -2.644 1.00 87.62 99 LEU A N 1
ATOM 793 C CA . LEU A 1 99 ? 5.767 -1.851 -1.484 1.00 87.62 99 LEU A CA 1
ATOM 794 C C . LEU A 1 99 ? 4.433 -1.784 -0.723 1.00 87.62 99 LEU A C 1
ATOM 796 O O . LEU A 1 99 ? 4.410 -1.962 0.494 1.00 87.62 99 LEU A O 1
ATOM 800 N N . LEU A 1 100 ? 3.323 -1.569 -1.435 1.00 90.31 100 LEU A N 1
ATOM 801 C CA . LEU A 1 100 ? 1.988 -1.523 -0.838 1.00 90.31 100 LEU A CA 1
ATOM 802 C C . LEU A 1 100 ? 1.635 -2.854 -0.156 1.00 90.31 100 LEU A C 1
ATOM 804 O O . LEU A 1 100 ? 1.124 -2.856 0.963 1.00 90.31 100 LEU A O 1
ATOM 808 N N . LEU A 1 101 ? 1.953 -3.984 -0.798 1.00 90.88 101 LEU A N 1
ATOM 809 C CA . LEU A 1 101 ? 1.787 -5.313 -0.212 1.00 90.88 101 LEU A CA 1
ATOM 810 C C . LEU A 1 101 ? 2.604 -5.465 1.078 1.00 90.88 101 LEU A C 1
ATOM 812 O O . LEU A 1 101 ? 2.063 -5.930 2.079 1.00 90.88 101 LEU A O 1
ATOM 816 N N . GLY A 1 102 ? 3.868 -5.032 1.075 1.00 89.62 102 GLY A N 1
ATOM 817 C CA . GLY A 1 102 ? 4.732 -5.040 2.257 1.00 89.62 102 GLY A CA 1
ATOM 818 C C . GLY A 1 102 ? 4.131 -4.261 3.428 1.00 89.62 102 GLY A C 1
ATOM 819 O O . GLY A 1 102 ? 4.007 -4.807 4.519 1.00 89.62 102 GLY A O 1
ATOM 820 N N . MET A 1 103 ? 3.656 -3.033 3.194 1.00 90.62 103 MET A N 1
ATOM 821 C CA . MET A 1 103 ? 3.002 -2.230 4.238 1.00 90.62 103 MET A CA 1
ATOM 822 C C . MET A 1 103 ? 1.767 -2.918 4.816 1.00 90.62 103 MET A C 1
ATOM 824 O O . MET A 1 103 ? 1.570 -2.924 6.026 1.00 90.62 103 MET A O 1
ATOM 828 N N . ILE A 1 104 ? 0.927 -3.517 3.968 1.00 90.81 104 ILE A N 1
ATOM 829 C CA . ILE A 1 104 ? -0.271 -4.225 4.433 1.00 90.81 104 ILE A CA 1
ATOM 830 C C . ILE A 1 104 ? 0.111 -5.428 5.301 1.00 90.81 104 ILE A C 1
ATOM 832 O O . ILE A 1 104 ? -0.542 -5.673 6.315 1.00 90.81 104 ILE A O 1
ATOM 836 N N . LEU A 1 105 ? 1.166 -6.162 4.937 1.00 90.56 105 LEU A N 1
ATOM 837 C CA . LEU A 1 105 ? 1.664 -7.286 5.730 1.00 90.56 105 LEU A CA 1
ATOM 838 C C . LEU A 1 105 ? 2.217 -6.834 7.089 1.00 90.56 105 LEU A C 1
ATOM 840 O O . LEU A 1 105 ? 1.889 -7.465 8.091 1.00 90.56 105 LEU A O 1
ATOM 844 N N . GLU A 1 106 ? 2.957 -5.723 7.148 1.00 88.75 106 GLU A N 1
ATOM 845 C CA . GLU A 1 106 ? 3.430 -5.127 8.410 1.00 88.75 106 GLU A CA 1
ATOM 846 C C . GLU A 1 106 ? 2.261 -4.696 9.308 1.00 88.75 106 GLU A C 1
ATOM 848 O O . GLU A 1 106 ? 2.232 -5.002 10.504 1.00 88.75 106 GLU A O 1
ATOM 853 N N . ILE A 1 107 ? 1.232 -4.062 8.729 1.00 89.06 107 ILE A N 1
ATOM 854 C CA . ILE A 1 107 ? 0.014 -3.704 9.468 1.00 89.06 107 ILE A CA 1
ATOM 855 C C . ILE A 1 107 ? -0.643 -4.970 10.020 1.00 89.06 107 ILE A C 1
ATOM 857 O O . ILE A 1 107 ? -0.946 -5.012 11.211 1.00 89.06 107 ILE A O 1
ATOM 861 N N . ILE A 1 108 ? -0.831 -6.017 9.209 1.00 88.56 108 ILE A N 1
ATOM 862 C CA . ILE A 1 108 ? -1.404 -7.291 9.674 1.00 88.56 108 ILE A CA 1
ATOM 863 C C . ILE A 1 108 ? -0.562 -7.867 10.817 1.00 88.56 108 ILE A C 1
ATOM 865 O O . ILE A 1 108 ? -1.115 -8.202 11.861 1.00 88.56 108 ILE A O 1
ATOM 869 N N . GLN A 1 109 ? 0.760 -7.947 10.658 1.00 85.62 109 GLN A N 1
ATOM 870 C CA . GLN A 1 109 ? 1.659 -8.508 11.664 1.00 85.62 109 GLN A CA 1
ATOM 871 C C . GLN A 1 109 ? 1.604 -7.729 12.985 1.00 85.62 109 GLN A C 1
ATOM 873 O O . GLN A 1 109 ? 1.561 -8.342 14.051 1.00 85.62 109 GLN A O 1
ATOM 878 N N . SER A 1 110 ? 1.520 -6.397 12.933 1.00 85.38 110 SER A N 1
ATOM 879 C CA . SER A 1 110 ? 1.401 -5.551 14.128 1.00 85.38 110 SER A CA 1
ATOM 880 C C . SER A 1 110 ? 0.124 -5.791 14.946 1.00 85.38 110 SER A C 1
ATOM 882 O O . SER A 1 110 ? 0.098 -5.453 16.123 1.00 85.38 110 SER A O 1
ATOM 884 N N . HIS A 1 111 ? -0.920 -6.395 14.362 1.00 80.81 111 HIS A N 1
ATOM 885 C CA . HIS A 1 111 ? -2.146 -6.754 15.090 1.00 80.81 111 HIS A CA 1
ATOM 886 C C . HIS A 1 111 ? -2.028 -8.071 15.866 1.00 80.81 111 HIS A C 1
ATOM 888 O O . HIS A 1 111 ? -2.880 -8.358 16.708 1.00 80.81 111 HIS A O 1
ATOM 894 N N . TYR A 1 112 ? -1.017 -8.884 15.557 1.00 75.19 112 TYR A N 1
ATOM 895 C CA . TYR A 1 112 ? -0.778 -10.181 16.192 1.00 75.19 112 TYR A CA 1
ATOM 896 C C . TYR A 1 112 ? 0.398 -10.170 17.182 1.00 75.19 112 TYR A C 1
ATOM 898 O O . TYR A 1 112 ? 0.576 -11.158 17.895 1.00 75.19 112 TYR A O 1
ATOM 906 N N . ASN A 1 113 ? 1.169 -9.080 17.229 1.00 59.81 113 ASN A N 1
ATOM 907 C CA . ASN A 1 113 ? 2.259 -8.845 18.183 1.00 59.81 113 ASN A CA 1
ATOM 908 C C . ASN A 1 113 ? 1.782 -8.003 19.371 1.00 59.81 113 ASN A C 1
ATOM 910 O O . ASN A 1 113 ? 2.269 -8.265 20.493 1.00 59.81 113 ASN A O 1
#

pLDDT: mean 78.46, std 13.22, range [41.66, 91.88]

Sequence (113 aa):
MKNIPISYLTLLSRQINSAISDGYIESYSFEDIYNAIDNKNLEKIVTNEVADFGILSTIQKDELEWLYQQLAYEAKKFSDAGNERAKLDLDNKKHGLSLLLGMILEIIQSHYN

Radius of gyration: 13.51 Å; chains: 1; bounding box: 38×24×34 Å